Protein AF-A0A2E2KQA8-F1 (afdb_monomer)

Secondary structure (DSSP, 8-state):
----HHHHHHHHHHHHHHHHHHHHHHHHHHTGGGS---TT-SS-HHHHHHHHHHHHHHHHHHHHHHHHHHHHHHS-HHHHHHHHHHHHHHHHHHHHHHHHHHHHTT-

Foldseek 3Di:
DDDDPLLVVLVVLLVVLVVLLVVLLCCLQPPLVVFDDDVPHPDGPSVVVSVVSVVVSVVSLVVLLVSLVVCCVVNDPRSVVSSVVSNVSSVVSVVVSVVSSVVSNVD

Sequence (107 aa):
MNLTCGSKIAITLGAISLALFVFILYFRACIYADMYIAPEDPYGISDIIEFILGCLLLALFAISAAFSVFIFFKGLPQSRKTALILIVFSASLLLLYSPLHSVAARW

Nearest PDB structures (foldseek):
  6jx6-assembly1_D  TM=4.919E-01  e=3.380E+00  Homo sapiens
  7znn-assembly1_D  TM=6.355E-01  e=7.847E+00  Rattus norvegicus

pLDDT: mean 90.12, std 7.32, range [55.38, 97.94]

Structure (mmCIF, N/CA/C/O backbone):
data_AF-A0A2E2KQA8-F1
#
_entry.id   AF-A0A2E2KQA8-F1
#
loop_
_atom_site.group_PDB
_atom_site.id
_atom_site.type_symbol
_atom_site.label_atom_id
_atom_site.label_alt_id
_atom_site.label_comp_id
_atom_site.label_asym_id
_atom_site.label_entity_id
_atom_site.label_seq_id
_atom_site.pdbx_PDB_ins_code
_atom_site.Cartn_x
_atom_site.Cartn_y
_atom_site.Cartn_z
_atom_site.occupancy
_atom_site.B_iso_or_equiv
_atom_site.auth_seq_id
_atom_site.auth_comp_id
_atom_site.auth_asym_id
_atom_site.auth_atom_id
_atom_site.pdbx_PDB_model_num
ATOM 1 N N . MET A 1 1 ? -26.715 6.740 7.048 1.00 55.38 1 MET A N 1
ATOM 2 C CA . MET A 1 1 ? -25.836 6.380 8.189 1.00 55.38 1 MET A CA 1
ATOM 3 C C . MET A 1 1 ? -24.893 7.538 8.467 1.00 55.38 1 MET A C 1
ATOM 5 O O . MET A 1 1 ? -24.144 7.903 7.573 1.00 55.38 1 MET A O 1
ATOM 9 N N . ASN A 1 2 ? -24.915 8.118 9.670 1.00 78.38 2 ASN A N 1
ATOM 10 C CA . ASN A 1 2 ? -23.918 9.119 10.055 1.00 78.38 2 ASN A CA 1
ATOM 11 C C . ASN A 1 2 ? -22.615 8.403 10.442 1.00 78.38 2 ASN A C 1
ATOM 13 O O . ASN A 1 2 ? -22.587 7.612 11.382 1.00 78.38 2 ASN A O 1
ATOM 17 N N . LEU A 1 3 ? -21.550 8.622 9.668 1.00 79.31 3 LEU A N 1
ATOM 18 C CA . LEU A 1 3 ? -20.225 8.057 9.933 1.00 79.31 3 LEU A CA 1
ATOM 19 C C . LEU A 1 3 ? -19.480 8.905 10.968 1.00 79.31 3 LEU A C 1
ATOM 21 O O . LEU A 1 3 ? -19.442 10.133 10.861 1.00 79.31 3 LEU A O 1
ATOM 25 N N . THR A 1 4 ? -18.834 8.244 11.929 1.00 87.69 4 THR A N 1
ATOM 26 C CA . THR A 1 4 ? -17.939 8.904 12.889 1.00 87.69 4 THR A CA 1
ATOM 27 C C . THR A 1 4 ? -16.714 9.485 12.176 1.00 87.69 4 THR A C 1
ATOM 29 O O . THR A 1 4 ? -16.285 8.962 11.146 1.00 87.69 4 THR A O 1
ATOM 32 N N . CYS A 1 5 ? -16.105 10.533 12.742 1.00 87.00 5 CYS A N 1
ATOM 33 C CA . CYS A 1 5 ? -14.879 11.132 12.196 1.00 87.00 5 CYS A CA 1
ATOM 34 C C . CYS A 1 5 ? -13.773 10.078 11.978 1.00 87.00 5 CYS A C 1
ATOM 36 O O . CYS A 1 5 ? -13.211 9.984 10.891 1.00 87.00 5 CYS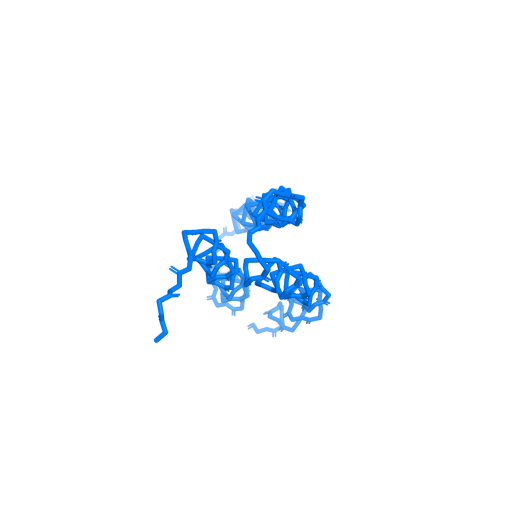 A O 1
ATOM 38 N N . GLY A 1 6 ? -13.560 9.192 12.960 1.00 85.44 6 GLY A N 1
ATOM 39 C CA . GLY A 1 6 ? -12.592 8.099 12.842 1.00 85.44 6 GLY A CA 1
ATOM 40 C C . GLY A 1 6 ? -12.897 7.116 11.705 1.00 85.44 6 GLY A C 1
ATOM 41 O O . GLY A 1 6 ? -11.979 6.685 11.014 1.00 85.44 6 GLY A O 1
ATOM 42 N N . SER A 1 7 ? -14.176 6.809 11.454 1.00 88.06 7 SER A N 1
ATOM 43 C CA . SER A 1 7 ? -14.555 5.939 10.332 1.00 88.06 7 SER A CA 1
ATOM 44 C C . SER A 1 7 ? -14.308 6.607 8.983 1.00 88.06 7 SER A C 1
ATOM 46 O O . SER A 1 7 ? -13.859 5.940 8.058 1.00 88.06 7 SER A O 1
ATOM 48 N N . LYS A 1 8 ? -14.562 7.919 8.869 1.00 90.94 8 LYS A N 1
ATOM 49 C CA . LYS A 1 8 ? -14.280 8.677 7.641 1.00 90.94 8 LYS A CA 1
ATOM 50 C C . LYS A 1 8 ? -12.790 8.642 7.31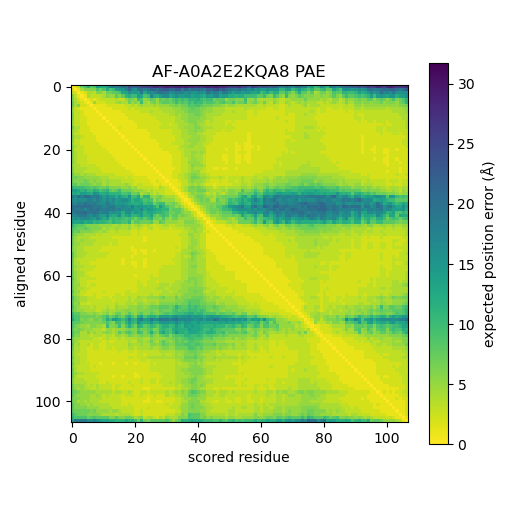0 1.00 90.94 8 LYS A C 1
ATOM 52 O O . LYS A 1 8 ? -12.441 8.295 6.192 1.00 90.94 8 LYS A O 1
ATOM 57 N N . ILE A 1 9 ? -11.929 8.915 8.293 1.00 92.12 9 ILE A N 1
ATOM 58 C CA . ILE A 1 9 ? -10.471 8.879 8.100 1.00 92.12 9 ILE A CA 1
ATOM 59 C C . ILE A 1 9 ? -10.009 7.473 7.703 1.00 92.12 9 ILE A C 1
ATOM 61 O O . ILE A 1 9 ? -9.231 7.337 6.766 1.00 92.12 9 ILE A O 1
ATOM 65 N N . ALA A 1 10 ? -10.517 6.425 8.361 1.00 92.50 10 ALA A N 1
ATOM 66 C CA . ALA A 1 10 ? -10.163 5.048 8.020 1.00 92.50 10 ALA A CA 1
ATOM 67 C C . ALA A 1 10 ? -10.565 4.678 6.579 1.00 92.50 10 ALA A C 1
ATOM 69 O O . ALA A 1 10 ? -9.782 4.056 5.865 1.00 92.50 10 ALA A O 1
ATOM 70 N N . ILE A 1 11 ? -11.752 5.102 6.133 1.00 93.25 11 ILE A N 1
ATOM 71 C CA . ILE A 1 11 ? -12.203 4.909 4.747 1.00 93.25 11 ILE A CA 1
ATOM 72 C C . ILE A 1 11 ? -11.302 5.678 3.774 1.00 93.25 11 ILE A C 1
ATOM 74 O O . ILE A 1 11 ? -10.886 5.113 2.767 1.00 93.25 11 ILE A O 1
ATOM 78 N N . THR A 1 12 ? -10.964 6.934 4.078 1.00 95.31 12 THR A N 1
ATOM 79 C CA . THR A 1 12 ? -10.071 7.744 3.239 1.00 95.31 12 THR A CA 1
ATOM 80 C C . THR A 1 12 ? -8.685 7.113 3.120 1.00 95.31 12 THR A C 1
ATOM 82 O O . THR A 1 12 ? -8.167 7.013 2.012 1.00 95.31 12 THR A O 1
ATOM 85 N N . LEU A 1 13 ? -8.104 6.638 4.226 1.00 95.06 13 LEU A N 1
ATOM 86 C CA . LEU A 1 13 ? -6.825 5.923 4.210 1.00 95.06 13 LEU A CA 1
ATOM 87 C C . LEU A 1 13 ? -6.904 4.674 3.331 1.00 95.06 13 LEU A C 1
ATOM 89 O O . LEU A 1 13 ? -6.059 4.493 2.462 1.00 95.06 13 LEU A O 1
ATOM 93 N N . GLY A 1 14 ? -7.952 3.860 3.489 1.00 95.44 14 GLY A N 1
ATOM 94 C CA . GLY A 1 14 ? -8.172 2.690 2.639 1.00 95.44 14 GLY A CA 1
ATOM 95 C C . GLY A 1 14 ? -8.296 3.046 1.153 1.00 95.44 14 GLY A C 1
ATOM 96 O O . GLY A 1 14 ? -7.681 2.392 0.313 1.00 95.44 14 GLY A O 1
ATOM 97 N N . ALA A 1 15 ? -9.034 4.107 0.821 1.00 96.69 15 ALA A N 1
ATOM 98 C CA . ALA A 1 15 ? -9.210 4.558 -0.558 1.00 96.69 15 ALA A CA 1
ATOM 99 C C . ALA A 1 15 ? -7.895 5.047 -1.186 1.00 96.69 15 ALA A C 1
ATOM 101 O O . ALA A 1 15 ? -7.597 4.684 -2.322 1.00 96.69 15 ALA A O 1
ATOM 102 N N . ILE A 1 16 ? -7.089 5.821 -0.449 1.00 97.50 16 ILE A N 1
ATOM 103 C CA . ILE A 1 16 ? -5.779 6.292 -0.925 1.00 97.50 16 ILE A CA 1
ATOM 104 C C . ILE A 1 16 ? -4.815 5.109 -1.091 1.00 97.50 16 ILE A C 1
ATOM 106 O O . ILE A 1 16 ? -4.133 5.035 -2.111 1.00 97.50 16 ILE A O 1
ATOM 110 N N . SER A 1 17 ? -4.804 4.153 -0.153 1.00 96.81 17 SER A N 1
ATOM 111 C CA . SER A 1 17 ? -4.003 2.924 -0.267 1.00 96.81 17 SER A CA 1
ATOM 112 C C . SER A 1 17 ? -4.357 2.137 -1.517 1.00 96.81 17 SER A C 1
ATOM 114 O O . SER A 1 17 ? -3.466 1.704 -2.241 1.00 96.81 17 SER A O 1
ATOM 116 N N . LEU A 1 18 ? -5.652 1.980 -1.795 1.00 97.38 18 LEU A N 1
ATOM 117 C CA . LEU A 1 18 ? -6.115 1.280 -2.986 1.00 97.38 18 LEU A CA 1
ATOM 118 C C . LEU A 1 18 ? -5.735 2.026 -4.266 1.00 97.38 18 LEU A C 1
ATOM 120 O O . LEU A 1 18 ? -5.248 1.405 -5.205 1.00 97.38 18 LEU A O 1
ATOM 124 N N . ALA A 1 19 ? -5.935 3.344 -4.303 1.00 97.94 19 ALA A N 1
ATOM 125 C CA . ALA A 1 19 ? -5.594 4.161 -5.461 1.00 97.94 19 ALA A CA 1
ATOM 126 C C . ALA A 1 19 ? -4.094 4.086 -5.776 1.00 97.94 19 ALA A C 1
ATOM 128 O O . ALA A 1 19 ? -3.724 3.852 -6.924 1.00 97.94 19 ALA A O 1
ATOM 129 N N . LEU A 1 20 ? -3.238 4.211 -4.756 1.00 97.56 20 LEU A N 1
ATOM 130 C CA . LEU A 1 20 ? -1.791 4.089 -4.917 1.00 97.56 20 LEU A CA 1
ATOM 131 C C . LEU A 1 20 ? -1.385 2.672 -5.342 1.00 97.56 20 LEU A C 1
ATOM 133 O O . LEU A 1 20 ? -0.557 2.520 -6.233 1.00 97.56 20 LEU A O 1
ATOM 137 N N . PHE A 1 21 ? -1.994 1.639 -4.757 1.00 97.25 21 PHE A N 1
ATOM 138 C CA . PHE A 1 21 ? -1.753 0.246 -5.134 1.00 97.25 21 PHE A CA 1
ATOM 139 C C . PHE A 1 21 ? -2.081 -0.017 -6.609 1.00 97.25 21 PHE A C 1
ATOM 141 O O . PHE A 1 21 ? -1.257 -0.561 -7.340 1.00 97.25 21 PHE A O 1
ATOM 148 N N . VAL A 1 22 ? -3.260 0.413 -7.069 1.00 97.62 22 VAL A N 1
ATOM 149 C CA . VAL A 1 22 ? -3.669 0.282 -8.476 1.00 97.62 22 VAL A CA 1
ATOM 150 C C . VAL A 1 22 ? -2.747 1.090 -9.386 1.00 97.62 22 VAL A C 1
ATOM 152 O O . VAL A 1 22 ? -2.358 0.598 -10.442 1.00 97.62 22 VAL A O 1
ATOM 155 N N . PHE A 1 23 ? -2.357 2.296 -8.971 1.00 97.25 23 PHE A N 1
ATOM 156 C CA . PHE A 1 23 ? -1.426 3.122 -9.732 1.00 97.25 23 PHE A CA 1
ATOM 157 C C . PHE A 1 23 ? -0.051 2.462 -9.887 1.00 97.25 23 PHE A C 1
ATOM 159 O O . PHE A 1 23 ? 0.493 2.495 -10.983 1.00 97.25 23 PHE A O 1
ATOM 166 N N . ILE A 1 24 ? 0.488 1.817 -8.846 1.00 96.38 24 ILE A N 1
ATOM 167 C CA . ILE A 1 24 ? 1.753 1.067 -8.939 1.00 96.38 24 ILE A CA 1
ATOM 168 C C . ILE A 1 24 ? 1.647 -0.052 -9.975 1.00 96.38 24 ILE A C 1
ATOM 170 O O . ILE A 1 24 ? 2.524 -0.185 -10.825 1.00 96.38 24 ILE A O 1
ATOM 174 N N . LEU A 1 25 ? 0.565 -0.833 -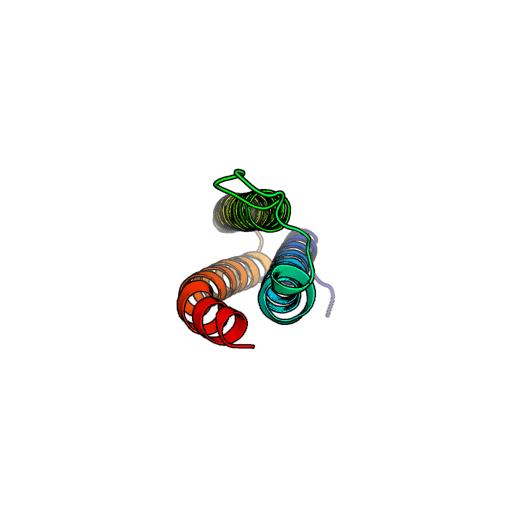9.936 1.00 96.31 25 LEU A N 1
ATOM 175 C CA . LEU A 1 25 ? 0.354 -1.916 -10.898 1.00 96.31 25 LEU A CA 1
ATOM 176 C C . LEU A 1 25 ? 0.211 -1.385 -12.328 1.00 96.31 25 LEU A C 1
ATOM 178 O O . LEU A 1 25 ? 0.794 -1.950 -13.248 1.00 96.31 25 LEU A O 1
ATOM 182 N N . TYR A 1 26 ? -0.521 -0.286 -12.508 1.00 95.75 26 TYR A N 1
ATOM 183 C CA . TYR A 1 26 ? -0.657 0.382 -13.800 1.00 95.75 26 TYR A CA 1
ATOM 184 C C . TYR A 1 26 ? 0.683 0.925 -14.308 1.00 95.75 26 TYR A C 1
ATOM 186 O O . TYR A 1 26 ? 1.040 0.705 -15.462 1.00 95.75 26 TYR A O 1
ATOM 194 N N . PHE A 1 27 ? 1.453 1.592 -13.444 1.00 94.56 27 PHE A N 1
ATOM 195 C CA . PHE A 1 27 ? 2.785 2.084 -13.778 1.00 94.56 27 PHE A CA 1
ATOM 196 C C . PHE A 1 27 ? 3.684 0.935 -14.236 1.00 94.56 27 PHE A C 1
ATOM 198 O O . PHE A 1 27 ? 4.297 1.030 -15.299 1.00 94.56 27 PHE A O 1
ATOM 205 N N . ARG A 1 28 ? 3.699 -0.173 -13.487 1.00 94.19 28 ARG A N 1
ATOM 206 C CA . ARG A 1 28 ? 4.501 -1.353 -13.818 1.00 94.19 28 ARG A CA 1
ATOM 207 C C . ARG A 1 28 ? 4.083 -2.008 -15.138 1.00 94.19 28 ARG A C 1
ATOM 209 O O . ARG A 1 28 ? 4.963 -2.406 -15.885 1.00 94.19 28 ARG A O 1
ATOM 216 N N . ALA A 1 29 ? 2.784 -2.100 -15.421 1.00 93.12 29 ALA A N 1
ATOM 217 C CA . ALA A 1 29 ? 2.263 -2.776 -16.613 1.00 93.12 29 ALA A CA 1
ATOM 218 C C . ALA A 1 29 ? 2.251 -1.918 -17.888 1.00 93.12 29 ALA A C 1
ATOM 220 O O . ALA A 1 29 ? 2.181 -2.466 -18.980 1.00 93.12 29 ALA A O 1
ATOM 221 N N . CYS A 1 30 ? 2.219 -0.585 -17.777 1.00 92.38 30 CYS A N 1
ATOM 222 C CA . CYS A 1 30 ? 1.959 0.281 -18.936 1.00 92.38 30 CYS A CA 1
ATOM 223 C C . CYS A 1 30 ? 2.972 1.407 -19.140 1.00 92.38 30 CYS A C 1
ATOM 225 O O . CYS A 1 30 ? 2.995 1.982 -20.216 1.00 92.38 30 CYS A O 1
ATOM 227 N N . ILE A 1 31 ? 3.748 1.790 -18.122 1.00 91.50 31 ILE A N 1
ATOM 228 C CA . ILE A 1 31 ? 4.670 2.937 -18.216 1.00 91.50 31 ILE A CA 1
ATOM 229 C C . ILE A 1 31 ? 6.119 2.480 -18.073 1.00 91.50 31 ILE A C 1
ATOM 231 O O . ILE A 1 31 ? 7.001 3.008 -18.741 1.00 91.50 31 ILE A O 1
ATOM 235 N N . TYR A 1 32 ? 6.371 1.497 -17.209 1.00 89.75 32 TYR A N 1
ATOM 236 C CA . TYR A 1 32 ? 7.716 1.083 -16.823 1.00 89.75 32 TYR A CA 1
ATOM 237 C C . TYR A 1 32 ? 8.597 0.699 -18.025 1.00 89.75 32 TYR A C 1
ATOM 239 O O . TYR A 1 32 ? 9.745 1.134 -18.080 1.00 89.75 32 TYR A O 1
ATOM 247 N N . ALA A 1 33 ? 8.064 -0.071 -18.983 1.00 84.62 33 ALA A N 1
ATOM 248 C CA . ALA A 1 33 ? 8.804 -0.542 -20.159 1.00 84.62 33 ALA A CA 1
ATOM 249 C C . ALA A 1 33 ? 9.055 0.553 -21.213 1.00 84.62 33 ALA A C 1
ATOM 251 O O . ALA A 1 33 ? 10.044 0.488 -21.939 1.00 84.62 33 ALA A O 1
ATOM 252 N N . ASP A 1 34 ? 8.190 1.567 -21.272 1.00 84.81 34 ASP A N 1
ATOM 253 C CA . ASP A 1 34 ? 8.301 2.675 -22.227 1.00 84.81 34 ASP A CA 1
ATOM 254 C C . ASP A 1 34 ? 9.273 3.768 -21.748 1.00 84.81 34 ASP A C 1
ATOM 256 O O . ASP A 1 34 ? 9.643 4.667 -22.510 1.00 84.81 34 ASP A O 1
ATOM 260 N N . MET A 1 35 ? 9.699 3.722 -20.480 1.00 84.25 35 MET A N 1
ATOM 261 C CA . MET A 1 35 ? 10.668 4.674 -19.949 1.00 84.25 35 MET A CA 1
ATOM 262 C C . MET A 1 35 ? 12.089 4.325 -20.390 1.00 84.25 35 MET A C 1
ATOM 264 O O . MET A 1 35 ? 12.580 3.215 -20.208 1.00 84.25 35 MET A O 1
ATOM 268 N N . TYR A 1 36 ? 12.768 5.332 -20.932 1.00 75.38 36 TYR A N 1
ATOM 269 C CA . TYR A 1 36 ? 14.139 5.227 -21.409 1.00 75.38 36 TYR A CA 1
ATOM 270 C C . TYR A 1 36 ? 15.120 4.816 -20.300 1.00 75.38 36 TYR A C 1
ATOM 272 O O . TYR A 1 36 ? 15.134 5.399 -19.212 1.00 75.38 36 TYR A O 1
ATOM 280 N N . ILE A 1 37 ? 15.989 3.863 -20.632 1.00 75.38 37 ILE A N 1
ATOM 281 C CA . ILE A 1 37 ? 17.168 3.478 -19.854 1.00 75.38 37 ILE A CA 1
ATOM 282 C C . ILE A 1 37 ? 18.381 3.960 -20.649 1.00 75.38 37 ILE A C 1
ATOM 284 O O . ILE A 1 37 ? 18.517 3.630 -21.830 1.00 75.38 37 ILE A O 1
ATOM 288 N N . ALA A 1 38 ? 19.238 4.777 -20.035 1.00 75.75 38 ALA A N 1
ATOM 289 C CA . ALA A 1 38 ? 20.440 5.249 -20.708 1.00 75.75 38 ALA A CA 1
ATOM 290 C C . ALA A 1 38 ? 21.419 4.085 -20.950 1.00 75.75 38 ALA A 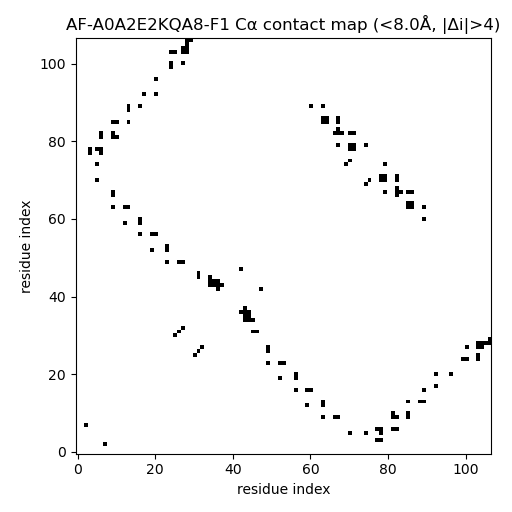C 1
ATOM 292 O O . ALA A 1 38 ? 21.519 3.190 -20.108 1.00 75.75 38 ALA A O 1
ATOM 293 N N . PRO A 1 39 ? 22.158 4.081 -22.077 1.00 69.62 39 PRO A N 1
ATOM 294 C CA . PRO A 1 39 ? 23.249 3.138 -22.267 1.00 69.62 39 PRO A CA 1
ATOM 295 C C . PRO A 1 39 ? 24.225 3.267 -21.094 1.00 69.62 39 PRO A C 1
ATOM 297 O O . PRO A 1 39 ? 24.595 4.383 -20.738 1.00 69.62 39 PRO A O 1
ATOM 300 N N . GLU A 1 40 ? 24.639 2.131 -20.531 1.00 76.25 40 GLU A N 1
ATOM 301 C CA . GLU A 1 40 ? 25.537 2.000 -19.368 1.00 76.25 40 GLU A CA 1
ATOM 302 C C . GLU A 1 40 ? 24.921 2.248 -17.974 1.00 76.25 40 GLU A C 1
ATOM 304 O O . GLU A 1 40 ? 25.601 1.991 -16.977 1.00 76.25 40 GLU A O 1
ATOM 309 N N . ASP A 1 41 ? 23.652 2.665 -17.859 1.00 75.38 41 ASP A N 1
ATOM 310 C CA . ASP A 1 41 ? 23.011 2.811 -16.544 1.00 75.38 41 ASP A CA 1
ATOM 311 C C . ASP A 1 41 ? 22.450 1.467 -16.032 1.00 75.38 41 ASP A C 1
ATOM 313 O O . ASP A 1 41 ? 21.650 0.824 -16.716 1.00 75.38 41 ASP A O 1
ATOM 317 N N . PRO A 1 42 ? 22.813 1.029 -14.807 1.00 74.06 42 PRO A N 1
ATOM 3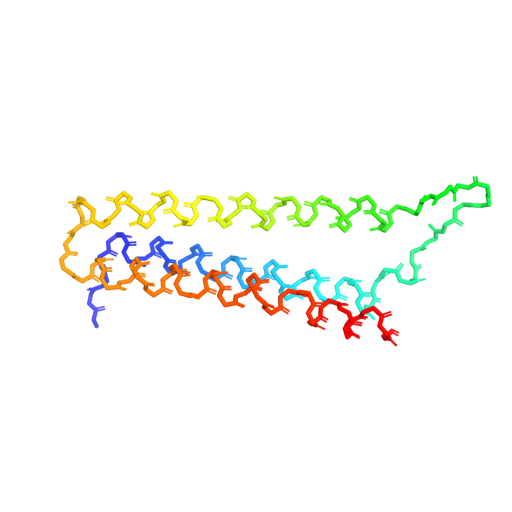18 C CA . PRO A 1 42 ? 22.336 -0.236 -14.244 1.00 74.06 42 PRO A CA 1
ATOM 319 C C . PRO A 1 42 ? 20.859 -0.204 -13.824 1.00 74.06 42 PRO A C 1
ATOM 321 O O . PRO A 1 42 ? 20.276 -1.263 -13.604 1.00 74.06 42 PRO A O 1
ATOM 324 N N . TYR A 1 43 ? 20.267 0.988 -13.697 1.00 75.62 43 TYR A N 1
ATOM 325 C CA . TYR A 1 43 ? 18.870 1.196 -13.315 1.00 75.62 43 TYR A CA 1
ATOM 326 C C . TYR A 1 43 ? 18.251 2.311 -14.153 1.00 75.62 43 TYR A C 1
ATOM 328 O O . TYR A 1 43 ? 18.867 3.357 -14.362 1.00 75.62 43 TYR A O 1
ATOM 336 N N . GLY A 1 44 ? 17.012 2.105 -14.587 1.00 83.56 44 GLY A N 1
ATOM 337 C CA . GLY A 1 44 ? 16.220 3.126 -15.254 1.00 83.56 44 GLY A CA 1
ATOM 338 C C . GLY A 1 44 ? 15.608 4.119 -14.269 1.00 83.56 44 GLY A C 1
ATOM 339 O O . GLY A 1 44 ? 15.44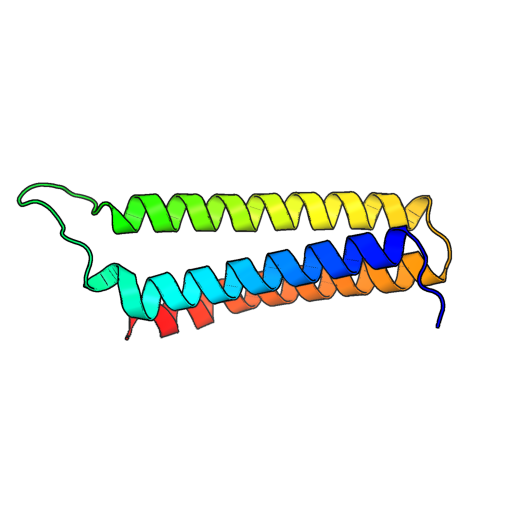5 3.854 -13.077 1.00 83.56 44 GLY A O 1
ATOM 340 N N . ILE A 1 45 ? 15.163 5.267 -14.783 1.00 87.12 45 ILE A N 1
ATOM 341 C CA . ILE A 1 45 ? 14.346 6.214 -14.003 1.00 87.12 45 ILE A CA 1
ATOM 342 C C . ILE A 1 45 ? 13.066 5.525 -13.492 1.00 87.12 45 ILE A C 1
ATOM 344 O O . ILE A 1 45 ? 12.587 5.828 -12.397 1.00 87.12 45 ILE A O 1
ATOM 348 N N . SER A 1 46 ? 12.536 4.567 -14.256 1.00 89.12 46 SER A N 1
ATOM 349 C CA . SER A 1 46 ? 11.376 3.759 -13.885 1.00 89.12 46 SER A CA 1
ATOM 350 C C . SER A 1 46 ? 11.593 2.939 -12.610 1.00 89.12 46 SER A C 1
ATOM 352 O O . SER A 1 46 ? 10.676 2.880 -11.790 1.00 89.12 46 SER A O 1
ATOM 354 N N . ASP A 1 47 ? 12.795 2.401 -12.376 1.00 89.56 47 ASP A N 1
ATOM 355 C CA . ASP A 1 47 ? 13.142 1.681 -11.140 1.00 89.56 47 ASP A CA 1
ATOM 356 C C . ASP A 1 47 ? 13.081 2.592 -9.913 1.00 89.56 47 ASP A C 1
ATOM 358 O O . ASP A 1 47 ? 12.542 2.224 -8.867 1.00 89.56 47 ASP A O 1
ATOM 362 N N . ILE A 1 48 ? 13.605 3.813 -10.045 1.00 91.50 48 ILE A N 1
ATOM 363 C CA . ILE A 1 48 ? 13.614 4.802 -8.962 1.00 91.50 48 ILE A CA 1
ATOM 364 C C . ILE A 1 48 ? 12.180 5.213 -8.621 1.00 91.50 48 ILE A C 1
ATOM 366 O O . ILE A 1 48 ? 11.810 5.270 -7.446 1.00 91.50 48 ILE A O 1
ATOM 370 N N . ILE A 1 49 ? 11.361 5.481 -9.641 1.00 93.06 49 ILE A N 1
ATOM 371 C CA . ILE A 1 49 ? 9.951 5.839 -9.455 1.00 93.06 49 ILE A CA 1
ATOM 372 C C . ILE A 1 49 ? 9.206 4.693 -8.771 1.00 93.06 49 ILE A C 1
ATOM 374 O O . ILE A 1 49 ? 8.510 4.921 -7.782 1.00 93.06 49 ILE A O 1
ATOM 378 N N . GLU A 1 50 ? 9.374 3.466 -9.254 1.00 93.19 50 GLU A N 1
ATOM 379 C CA . GLU A 1 50 ? 8.728 2.292 -8.678 1.00 93.19 50 GLU A CA 1
ATOM 380 C C . GLU A 1 50 ? 9.126 2.071 -7.215 1.00 93.19 50 GLU A C 1
ATOM 382 O O . GLU A 1 50 ? 8.260 1.834 -6.366 1.00 93.19 50 GLU A O 1
ATOM 387 N N . PHE A 1 51 ? 10.410 2.228 -6.894 1.00 93.75 51 PHE A N 1
ATOM 388 C CA . PHE A 1 51 ? 10.898 2.150 -5.522 1.00 93.75 51 PHE A CA 1
ATOM 389 C C . PHE A 1 51 ? 10.248 3.212 -4.623 1.00 93.75 51 PHE A C 1
ATOM 391 O O . PHE A 1 51 ? 9.741 2.886 -3.546 1.00 93.75 51 PHE A O 1
ATOM 398 N N . ILE A 1 52 ? 10.186 4.470 -5.078 1.00 96.38 52 ILE A N 1
ATOM 399 C CA . ILE A 1 52 ? 9.541 5.564 -4.335 1.00 96.38 52 ILE A CA 1
ATOM 400 C C . ILE A 1 52 ? 8.055 5.267 -4.110 1.00 96.38 52 ILE A C 1
ATOM 402 O O . ILE A 1 52 ? 7.556 5.448 -2.995 1.00 96.38 52 ILE A O 1
ATOM 406 N N . LEU A 1 53 ? 7.341 4.784 -5.129 1.00 95.88 53 LEU A N 1
ATOM 407 C CA . LEU A 1 53 ? 5.929 4.427 -4.996 1.00 95.88 53 LEU A CA 1
ATOM 408 C C . LEU A 1 53 ? 5.725 3.275 -3.999 1.00 95.88 53 LEU A C 1
ATOM 410 O O . LEU A 1 53 ? 4.818 3.342 -3.165 1.00 95.88 53 LEU A O 1
ATOM 414 N N . GLY A 1 54 ? 6.592 2.260 -4.027 1.00 95.06 54 GLY A N 1
ATOM 415 C CA . GLY A 1 54 ? 6.594 1.171 -3.049 1.00 95.06 54 GLY A CA 1
ATOM 416 C C . GLY A 1 54 ? 6.829 1.666 -1.617 1.00 95.06 54 GLY A C 1
ATOM 417 O O . GLY A 1 54 ? 6.089 1.297 -0.700 1.00 95.06 54 GLY A O 1
ATOM 418 N N . CYS A 1 55 ? 7.797 2.566 -1.419 1.00 96.44 55 CYS A N 1
ATOM 419 C CA . CYS A 1 55 ? 8.043 3.223 -0.132 1.00 96.44 55 CYS A CA 1
ATOM 420 C C . CYS A 1 55 ? 6.824 4.016 0.360 1.00 96.44 55 CYS A C 1
ATOM 422 O O . CYS A 1 55 ? 6.469 3.924 1.538 1.00 96.44 55 CYS A O 1
ATOM 424 N N . LEU A 1 56 ? 6.160 4.765 -0.526 1.00 96.69 56 LEU A N 1
ATOM 425 C CA . LEU A 1 56 ? 4.943 5.507 -0.190 1.00 96.69 56 LEU A CA 1
ATOM 426 C C . LEU A 1 56 ? 3.814 4.569 0.245 1.00 96.69 56 LEU A C 1
ATOM 428 O O . LEU A 1 56 ? 3.155 4.837 1.250 1.00 96.69 56 LEU A O 1
ATOM 432 N N . LEU A 1 57 ? 3.619 3.454 -0.462 1.00 95.00 57 LEU A N 1
ATOM 433 C CA . LEU A 1 57 ? 2.599 2.467 -0.114 1.00 95.00 57 LEU A CA 1
ATOM 434 C C . LEU A 1 57 ? 2.878 1.832 1.258 1.00 95.00 57 LEU A C 1
ATOM 436 O O . LEU A 1 57 ? 1.972 1.735 2.088 1.00 95.00 57 LEU A O 1
ATOM 440 N N . LEU A 1 58 ? 4.134 1.468 1.535 1.00 94.75 58 LEU A N 1
ATOM 441 C CA . LEU A 1 58 ? 4.548 0.947 2.843 1.00 94.75 58 LEU A CA 1
ATOM 442 C C . LEU A 1 58 ? 4.327 1.962 3.970 1.00 94.75 58 LEU A C 1
ATOM 444 O O . LEU A 1 58 ? 3.791 1.603 5.022 1.00 94.75 58 LEU A O 1
ATOM 448 N N . ALA A 1 59 ? 4.689 3.229 3.754 1.00 95.94 59 ALA A N 1
ATOM 449 C CA . ALA A 1 59 ? 4.439 4.295 4.721 1.00 95.94 59 ALA A CA 1
ATOM 450 C C . ALA A 1 59 ? 2.936 4.441 5.008 1.00 95.94 59 ALA A C 1
ATOM 452 O O . ALA A 1 59 ? 2.525 4.570 6.163 1.00 95.94 59 ALA A O 1
ATOM 453 N N . LEU A 1 60 ? 2.101 4.341 3.973 1.00 94.56 60 LEU A N 1
ATOM 454 C CA . LEU A 1 60 ? 0.651 4.415 4.105 1.00 94.56 60 LEU A CA 1
ATOM 455 C C . LEU A 1 60 ? 0.074 3.235 4.904 1.00 94.56 60 LEU A C 1
ATOM 457 O O . LEU A 1 60 ? -0.826 3.430 5.728 1.00 94.56 60 LEU A O 1
ATOM 461 N N . PHE A 1 61 ? 0.611 2.024 4.728 1.00 93.81 61 PHE A N 1
ATOM 462 C CA . PHE A 1 61 ? 0.240 0.869 5.549 1.00 93.81 61 PHE A CA 1
ATOM 463 C C . PHE A 1 61 ? 0.676 1.026 7.004 1.00 93.81 61 PHE A C 1
ATOM 465 O O . PHE A 1 61 ? -0.114 0.725 7.901 1.00 93.81 61 PHE A O 1
ATOM 472 N N . ALA A 1 62 ? 1.871 1.561 7.260 1.00 94.69 62 ALA A N 1
ATOM 473 C CA . ALA A 1 62 ? 2.326 1.852 8.617 1.00 94.69 62 ALA A CA 1
ATOM 474 C C . ALA A 1 62 ? 1.415 2.882 9.311 1.00 94.69 62 ALA A C 1
ATOM 476 O O . ALA A 1 62 ? 0.986 2.666 10.447 1.00 94.69 62 ALA A O 1
ATOM 477 N N . ILE A 1 63 ? 1.042 3.958 8.607 1.00 94.88 63 ILE A N 1
ATOM 478 C CA . ILE A 1 63 ? 0.090 4.965 9.101 1.00 94.88 63 ILE A CA 1
ATOM 479 C C . ILE A 1 63 ? -1.282 4.330 9.356 1.00 94.88 63 ILE A C 1
ATOM 481 O O . ILE A 1 63 ? -1.878 4.554 10.409 1.00 94.88 63 ILE A O 1
ATOM 485 N N . SER A 1 64 ? -1.774 3.503 8.431 1.00 93.31 64 SER A N 1
ATOM 486 C CA . SER A 1 64 ? -3.068 2.819 8.560 1.00 93.31 64 SER A CA 1
ATOM 487 C C . SER A 1 64 ? -3.096 1.859 9.750 1.00 93.31 64 SER A C 1
ATOM 489 O O . SER A 1 64 ? -4.088 1.813 10.484 1.00 93.31 64 SER A O 1
ATOM 491 N N . ALA A 1 65 ? -2.001 1.135 9.992 1.00 92.75 65 ALA A N 1
ATOM 492 C CA . ALA A 1 65 ? -1.842 0.266 11.151 1.00 92.75 65 ALA A CA 1
ATOM 493 C C . ALA A 1 65 ? -1.813 1.075 12.456 1.00 92.75 65 ALA A C 1
ATOM 495 O O . ALA A 1 65 ? -2.608 0.804 13.358 1.00 92.75 65 ALA A O 1
ATOM 496 N N . ALA A 1 66 ? -0.977 2.116 12.539 1.00 94.12 66 ALA A N 1
ATOM 497 C CA . ALA A 1 66 ? -0.893 2.986 13.714 1.00 94.12 66 ALA A CA 1
ATOM 498 C C . ALA A 1 66 ? -2.243 3.652 14.034 1.00 94.12 66 ALA A C 1
ATOM 500 O O . ALA A 1 66 ? -2.689 3.666 15.185 1.00 94.12 66 ALA A O 1
ATOM 501 N N . PHE A 1 67 ? -2.940 4.143 13.006 1.00 92.62 67 PHE A N 1
ATOM 502 C CA . PHE A 1 67 ? -4.262 4.743 13.145 1.00 92.62 67 PHE A CA 1
ATOM 503 C C . PHE A 1 67 ? -5.314 3.730 13.610 1.00 92.62 67 PHE A C 1
ATOM 505 O O . PHE A 1 67 ? -6.137 4.036 14.478 1.00 92.62 67 PHE A O 1
ATOM 512 N N . SER A 1 68 ? -5.266 2.505 13.084 1.00 89.06 68 SER A N 1
ATOM 513 C CA . SER A 1 68 ? -6.177 1.435 13.495 1.00 89.06 68 SER A CA 1
ATOM 514 C C . SER A 1 68 ? -5.971 1.049 14.957 1.00 89.06 68 SER A C 1
ATOM 516 O O . SER A 1 68 ? -6.951 0.930 15.692 1.00 89.06 68 SER A O 1
ATOM 518 N N . VAL A 1 69 ? -4.717 0.942 15.411 1.00 90.56 69 VAL A N 1
ATOM 519 C CA . VAL A 1 69 ? -4.379 0.711 16.826 1.00 90.56 69 VAL A CA 1
ATOM 520 C C . VAL A 1 69 ? -4.911 1.852 17.697 1.00 90.56 69 VAL A C 1
ATOM 522 O O . VAL A 1 69 ? -5.587 1.608 18.698 1.00 90.56 69 VAL A O 1
ATOM 525 N N . PHE A 1 70 ? -4.691 3.105 17.293 1.00 90.25 70 PHE A N 1
ATOM 526 C CA . PHE A 1 70 ? -5.176 4.276 18.025 1.00 90.25 70 PHE A CA 1
ATOM 527 C C . PHE A 1 70 ? -6.707 4.284 18.185 1.00 90.25 70 PHE A C 1
ATOM 529 O O . PHE A 1 70 ? -7.225 4.470 19.293 1.00 90.25 70 PHE A O 1
ATOM 536 N N . ILE A 1 71 ? -7.447 4.041 17.097 1.00 89.31 71 ILE A N 1
ATOM 537 C CA . ILE A 1 71 ? -8.914 3.973 17.127 1.00 89.31 71 ILE A CA 1
ATOM 538 C C . ILE A 1 71 ? -9.411 2.756 17.903 1.00 89.31 71 ILE A C 1
ATOM 540 O O . ILE A 1 71 ? -10.466 2.838 18.534 1.00 89.31 71 ILE A O 1
ATOM 544 N N . PHE A 1 72 ? -8.691 1.639 17.892 1.00 84.19 72 PHE A N 1
ATOM 545 C CA . PHE A 1 72 ? -9.108 0.458 18.638 1.00 84.19 72 PHE A CA 1
ATOM 546 C C . PHE A 1 72 ? -9.213 0.751 20.144 1.00 84.19 72 PHE A C 1
ATOM 548 O O . PHE A 1 72 ? -10.220 0.406 20.768 1.00 84.19 72 PHE A O 1
ATOM 555 N N . PHE A 1 73 ? -8.242 1.483 20.703 1.00 86.50 73 PHE A N 1
ATOM 556 C CA . PHE A 1 73 ? -8.247 1.868 22.118 1.00 86.50 73 PHE A CA 1
ATOM 557 C C . PHE A 1 73 ? -9.183 3.043 22.433 1.00 86.50 73 PHE A C 1
ATOM 559 O O . PHE A 1 73 ? -9.944 2.978 23.399 1.00 86.50 73 PHE A O 1
ATOM 566 N N . LYS A 1 74 ? -9.160 4.118 21.631 1.00 84.12 74 LYS A N 1
ATOM 567 C CA . LYS A 1 74 ? -9.881 5.372 21.943 1.00 84.12 74 LYS A CA 1
ATOM 568 C C . LYS A 1 74 ? -11.218 5.556 21.218 1.00 84.12 74 LYS A C 1
ATOM 570 O O . LYS A 1 74 ? -11.947 6.504 21.499 1.00 84.12 74 LYS A O 1
ATOM 575 N N . GLY A 1 75 ? -11.540 4.697 20.259 1.00 77.31 75 GLY A N 1
ATOM 576 C CA . GLY A 1 75 ? -12.683 4.868 19.369 1.00 77.31 75 GLY A CA 1
ATOM 577 C C . GLY A 1 75 ? -13.992 4.287 19.897 1.00 77.31 75 GLY A C 1
ATOM 578 O O . GLY A 1 75 ? -14.021 3.306 20.641 1.00 77.31 75 GLY A O 1
ATOM 579 N N . LEU A 1 76 ? -15.092 4.874 19.419 1.00 84.19 76 LEU A N 1
ATOM 580 C CA . LEU A 1 76 ? -16.453 4.345 19.543 1.00 84.19 76 LEU A CA 1
ATOM 581 C C . LEU A 1 76 ? -16.569 2.939 18.913 1.00 84.19 76 LEU A C 1
ATOM 583 O O . LEU A 1 76 ? -15.827 2.636 17.973 1.00 84.19 76 LEU A O 1
ATOM 587 N N . PRO A 1 77 ? -17.544 2.107 19.331 1.00 83.12 77 PRO A N 1
ATOM 588 C CA . PRO A 1 77 ? -17.707 0.736 18.830 1.00 83.12 77 PRO A CA 1
ATOM 589 C C . PRO A 1 77 ? -17.792 0.637 17.300 1.00 83.12 77 PRO A C 1
ATOM 591 O O . PRO A 1 77 ? -17.226 -0.275 16.702 1.00 83.12 77 PRO A O 1
ATOM 594 N N . GLN A 1 78 ? -18.450 1.605 16.651 1.00 84.12 78 GLN A N 1
ATOM 595 C CA . GLN A 1 78 ? -18.518 1.694 15.190 1.00 84.12 78 GLN A CA 1
ATOM 596 C C . GLN A 1 78 ? -17.132 1.901 14.562 1.00 84.12 78 GLN A C 1
ATOM 598 O O . GLN A 1 78 ? -16.773 1.192 13.629 1.00 84.12 78 GLN A O 1
ATOM 603 N N . SER A 1 79 ? -16.330 2.823 15.102 1.00 83.56 79 SER A N 1
ATOM 604 C CA . SER A 1 79 ? -14.980 3.100 14.603 1.00 83.56 79 SER A CA 1
ATOM 605 C C . SER A 1 79 ? -14.036 1.908 14.793 1.00 83.56 79 SER A C 1
ATOM 607 O O . SER A 1 79 ? -13.172 1.687 13.952 1.00 83.56 79 SER A O 1
ATOM 609 N N . ARG A 1 80 ? -14.218 1.110 15.858 1.00 86.56 80 ARG A N 1
ATOM 610 C CA . ARG A 1 80 ? -13.425 -0.112 16.095 1.00 86.56 80 ARG A CA 1
ATOM 611 C C . ARG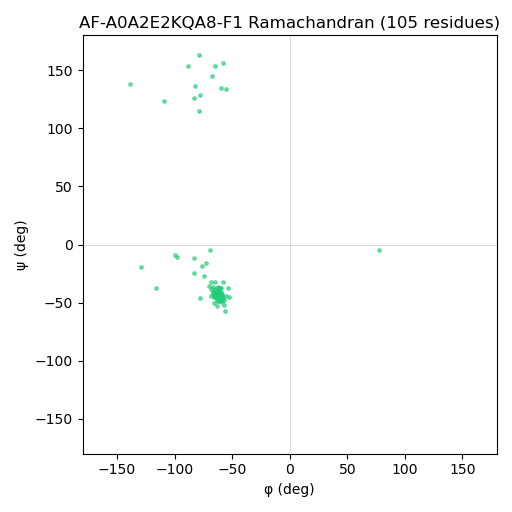 A 1 80 ? -13.644 -1.160 15.003 1.00 86.56 80 ARG A C 1
ATOM 613 O O . ARG A 1 80 ? -12.681 -1.767 14.548 1.00 86.56 80 ARG A O 1
ATOM 620 N N . LYS A 1 81 ? -14.890 -1.334 14.541 1.00 88.88 81 LYS A N 1
ATOM 621 C CA . LYS A 1 81 ? -15.195 -2.216 13.400 1.00 88.88 81 LYS A CA 1
ATOM 622 C C . LYS A 1 81 ? -14.494 -1.730 12.132 1.00 88.88 81 LYS A C 1
ATOM 624 O O . LYS A 1 81 ? -13.853 -2.524 11.454 1.00 88.88 81 LYS A O 1
ATOM 629 N N . THR A 1 82 ? -14.555 -0.428 11.850 1.00 88.88 82 THR A N 1
ATOM 630 C CA . THR A 1 82 ? -13.879 0.164 10.686 1.00 88.88 82 THR A CA 1
ATOM 631 C C . THR A 1 82 ? -12.355 0.014 10.763 1.00 88.88 82 THR A C 1
ATOM 633 O O . THR A 1 82 ? -11.726 -0.262 9.750 1.00 88.88 82 THR A O 1
ATOM 636 N N . ALA A 1 83 ? -11.759 0.131 11.954 1.00 89.62 83 ALA A N 1
ATOM 637 C CA . ALA A 1 83 ? -10.326 -0.090 12.159 1.00 89.62 83 ALA A CA 1
ATOM 638 C C . ALA A 1 83 ? -9.909 -1.541 11.861 1.00 89.62 83 ALA A C 1
ATOM 640 O O . ALA A 1 83 ? -8.914 -1.765 11.178 1.00 89.62 83 ALA A O 1
ATOM 641 N N . LEU A 1 84 ? -10.695 -2.531 12.302 1.00 91.62 84 LEU A N 1
ATOM 642 C CA . LEU A 1 84 ? -10.444 -3.938 11.960 1.00 91.62 84 LEU A CA 1
ATOM 643 C C . LEU A 1 84 ? -10.532 -4.176 10.448 1.00 91.62 84 LEU A C 1
ATOM 645 O O . LEU A 1 84 ? -9.666 -4.838 9.882 1.00 91.62 84 LEU A O 1
ATOM 649 N N . ILE A 1 85 ? -11.539 -3.593 9.791 1.00 93.25 85 ILE A N 1
ATOM 650 C CA . ILE A 1 85 ? -11.686 -3.671 8.332 1.00 93.25 85 ILE A CA 1
ATOM 651 C C . ILE A 1 85 ? -10.465 -3.059 7.636 1.00 93.25 85 ILE A C 1
ATOM 653 O O . ILE A 1 85 ? -9.936 -3.670 6.713 1.00 93.25 85 ILE A O 1
ATOM 657 N N . LEU A 1 86 ? -9.978 -1.899 8.092 1.00 93.75 86 LEU A N 1
ATOM 658 C CA . LEU A 1 86 ? -8.803 -1.243 7.512 1.00 93.75 86 LEU A CA 1
ATOM 659 C C . LEU A 1 86 ? -7.534 -2.101 7.640 1.00 93.75 86 LEU A C 1
ATOM 661 O O . LEU A 1 86 ? -6.759 -2.175 6.686 1.00 93.75 86 LEU A O 1
ATOM 665 N N . ILE A 1 87 ? -7.336 -2.778 8.777 1.00 94.12 87 ILE A N 1
ATOM 666 C CA . ILE A 1 87 ? -6.208 -3.705 8.975 1.00 94.12 87 ILE A CA 1
ATOM 667 C C . ILE A 1 87 ? -6.302 -4.878 8.001 1.00 94.12 87 ILE A C 1
ATOM 669 O O . ILE A 1 87 ? -5.346 -5.144 7.275 1.00 94.12 87 ILE A O 1
ATOM 673 N N . VAL A 1 88 ? -7.450 -5.562 7.962 1.00 95.69 88 VAL A N 1
ATOM 674 C CA . VAL A 1 88 ? -7.654 -6.723 7.080 1.00 95.69 88 VAL A CA 1
ATOM 675 C C . VAL A 1 88 ? -7.479 -6.321 5.617 1.00 95.69 88 VAL A C 1
ATOM 677 O O . VAL A 1 88 ? -6.824 -7.028 4.853 1.00 95.69 88 VAL A O 1
ATOM 680 N N . PHE A 1 89 ? -8.007 -5.160 5.233 1.00 95.44 89 PHE A N 1
ATOM 681 C CA . PHE A 1 89 ? -7.870 -4.617 3.889 1.00 95.44 89 PHE A CA 1
ATOM 682 C C . PHE A 1 89 ? -6.407 -4.322 3.531 1.00 95.44 89 PHE A C 1
ATOM 684 O O . PHE A 1 89 ? -5.927 -4.778 2.497 1.00 95.44 89 PHE A O 1
ATOM 691 N N . SER A 1 90 ? -5.672 -3.638 4.412 1.00 94.44 90 SER A N 1
ATOM 692 C CA . SER A 1 90 ? -4.251 -3.321 4.200 1.00 94.44 90 SER A CA 1
ATOM 693 C C . SER A 1 90 ? -3.391 -4.587 4.113 1.00 94.44 90 SER A C 1
ATOM 695 O O . SER A 1 90 ? -2.539 -4.698 3.235 1.00 94.44 90 SER A O 1
ATOM 697 N N . ALA A 1 91 ? -3.650 -5.577 4.974 1.00 95.00 91 ALA A N 1
ATOM 698 C CA . ALA A 1 91 ? -2.978 -6.874 4.926 1.00 95.00 91 ALA A CA 1
ATOM 699 C C . ALA A 1 91 ? -3.285 -7.630 3.624 1.00 95.00 91 ALA A C 1
ATOM 701 O O . ALA A 1 91 ? -2.388 -8.210 3.021 1.00 95.00 91 ALA A O 1
ATOM 702 N N . SER A 1 92 ? -4.535 -7.582 3.158 1.00 96.19 92 SER A N 1
ATOM 703 C CA . SER A 1 92 ? -4.931 -8.201 1.889 1.00 96.19 92 SER A CA 1
ATOM 704 C C . SER A 1 92 ? -4.195 -7.563 0.709 1.00 96.19 92 SER A C 1
ATOM 706 O O . SER A 1 92 ? -3.671 -8.284 -0.133 1.00 96.19 92 SER A O 1
ATOM 708 N N . LEU A 1 93 ? -4.086 -6.230 0.672 1.00 95.00 93 LEU A N 1
ATOM 709 C CA . LEU A 1 93 ? -3.310 -5.532 -0.358 1.00 95.00 93 LEU A CA 1
ATOM 710 C C . LEU A 1 93 ? -1.822 -5.910 -0.317 1.00 95.00 93 LEU A C 1
ATOM 712 O O . LEU A 1 93 ? -1.236 -6.152 -1.367 1.00 95.00 93 LEU A O 1
ATOM 716 N N . LEU A 1 94 ? -1.220 -6.024 0.872 1.00 93.69 94 LEU A N 1
ATOM 717 C CA . LEU A 1 94 ? 0.169 -6.479 1.022 1.00 93.69 94 LEU A CA 1
ATOM 718 C C . LEU A 1 94 ? 0.385 -7.893 0.474 1.00 93.69 94 LEU A C 1
ATOM 720 O O . LEU A 1 94 ? 1.345 -8.129 -0.256 1.00 93.69 94 LEU A O 1
ATOM 724 N N . LEU A 1 95 ? -0.511 -8.827 0.798 1.00 95.50 95 LEU A N 1
ATOM 725 C CA . LEU A 1 95 ? -0.425 -10.208 0.314 1.00 95.50 95 LEU A CA 1
ATOM 726 C C . LEU A 1 95 ? -0.637 -10.299 -1.200 1.00 95.50 95 LEU A C 1
ATOM 728 O O . LEU A 1 95 ? 0.019 -11.096 -1.868 1.00 95.50 95 LEU A O 1
ATOM 732 N N . LEU A 1 96 ? -1.532 -9.472 -1.744 1.00 96.06 96 LEU A N 1
ATOM 733 C CA . LEU A 1 96 ? -1.802 -9.402 -3.178 1.00 96.06 96 LEU A CA 1
ATOM 734 C C . LEU A 1 96 ? -0.723 -8.649 -3.959 1.00 96.06 96 LEU A C 1
ATOM 736 O O . LEU A 1 96 ? -0.639 -8.834 -5.171 1.00 96.06 96 LEU A O 1
ATOM 740 N N . TYR A 1 97 ? 0.107 -7.837 -3.298 1.00 94.12 97 TYR A N 1
ATOM 741 C CA . TYR A 1 97 ? 1.138 -7.042 -3.959 1.00 94.12 97 TYR A CA 1
ATOM 742 C C . TYR A 1 97 ? 2.072 -7.917 -4.791 1.00 94.12 97 TYR A C 1
ATOM 744 O O . TYR A 1 97 ? 2.154 -7.732 -5.996 1.00 94.12 97 TYR A O 1
ATOM 752 N N . SER A 1 98 ? 2.720 -8.912 -4.182 1.00 92.50 98 SER A N 1
ATOM 753 C CA . SER A 1 98 ? 3.690 -9.764 -4.882 1.00 92.50 98 SER A CA 1
ATOM 754 C C . SER A 1 98 ? 3.114 -10.488 -6.114 1.00 92.50 98 SER A C 1
ATOM 756 O O . SER A 1 98 ? 3.698 -10.348 -7.193 1.00 92.50 98 SER A O 1
ATOM 758 N N . PRO A 1 99 ? 1.980 -11.217 -6.032 1.00 96.00 99 PRO A N 1
ATOM 759 C CA . PRO A 1 99 ? 1.434 -11.897 -7.203 1.00 96.00 99 PRO A CA 1
ATOM 760 C C . PRO A 1 99 ? 0.941 -10.918 -8.274 1.00 96.00 99 PRO A C 1
ATOM 762 O O . PRO A 1 99 ? 1.220 -11.135 -9.451 1.00 96.00 99 PRO A O 1
ATOM 765 N N . LEU A 1 100 ? 0.248 -9.835 -7.903 1.00 94.44 100 LEU A N 1
ATOM 766 C CA . LEU A 1 100 ? -0.269 -8.876 -8.887 1.00 94.44 100 LEU A CA 1
ATOM 767 C C . LEU A 1 100 ? 0.845 -8.062 -9.541 1.00 94.44 100 LEU A C 1
ATOM 769 O O . LEU A 1 100 ? 0.779 -7.799 -10.736 1.00 94.44 100 LEU A O 1
ATOM 773 N N . HIS A 1 101 ? 1.885 -7.717 -8.787 1.00 94.25 101 HIS A N 1
ATOM 774 C CA . HIS A 1 101 ? 3.068 -7.037 -9.300 1.00 94.25 101 HIS A CA 1
ATOM 775 C C . HIS A 1 101 ? 3.838 -7.921 -10.288 1.00 94.25 101 HIS A C 1
ATOM 777 O O . HIS A 1 101 ? 4.183 -7.471 -11.378 1.00 94.25 101 HIS A O 1
ATOM 783 N N . SER A 1 102 ? 3.996 -9.214 -9.978 1.00 93.38 102 SER A N 1
ATOM 784 C CA . SER A 1 102 ? 4.590 -10.180 -10.913 1.00 93.38 102 SER A CA 1
ATOM 785 C C . SER A 1 102 ? 3.772 -10.335 -12.195 1.00 93.38 102 SER A C 1
ATOM 787 O O . SER A 1 102 ? 4.353 -10.500 -13.264 1.00 93.38 102 SER A O 1
ATOM 789 N N . VAL A 1 103 ? 2.440 -10.287 -12.109 1.00 94.19 103 VAL A N 1
ATOM 790 C CA . VAL A 1 103 ? 1.570 -10.293 -13.294 1.00 94.19 103 VAL A CA 1
ATOM 791 C C . VAL A 1 103 ? 1.716 -8.992 -14.080 1.00 94.19 103 VAL A C 1
ATOM 79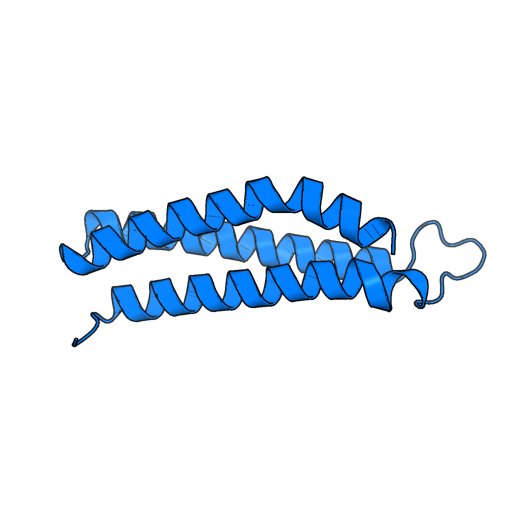3 O O . VAL A 1 103 ? 1.855 -9.055 -15.297 1.00 94.19 103 VAL A O 1
ATOM 796 N N . ALA A 1 104 ? 1.733 -7.838 -13.410 1.00 92.00 104 ALA A N 1
ATOM 797 C CA . ALA A 1 104 ? 1.914 -6.534 -14.044 1.00 92.00 104 ALA A CA 1
ATOM 798 C C . ALA A 1 104 ? 3.248 -6.442 -14.797 1.00 92.00 104 ALA A C 1
ATOM 800 O O . ALA A 1 104 ? 3.286 -5.910 -15.892 1.00 92.00 104 ALA A O 1
ATOM 801 N N . ALA A 1 105 ? 4.317 -7.034 -14.263 1.00 90.62 105 ALA A N 1
ATOM 802 C CA . ALA A 1 105 ? 5.632 -7.061 -14.900 1.00 90.62 105 ALA A CA 1
ATOM 803 C C . ALA A 1 105 ? 5.726 -7.929 -16.175 1.00 90.62 105 ALA A C 1
ATOM 805 O O . ALA A 1 105 ? 6.802 -7.998 -16.765 1.00 90.62 105 ALA A O 1
ATOM 806 N N . ARG A 1 106 ? 4.664 -8.657 -16.550 1.00 89.88 106 ARG A N 1
ATOM 807 C CA . ARG A 1 106 ? 4.618 -9.497 -17.765 1.00 89.88 106 ARG A CA 1
ATOM 808 C C . ARG A 1 1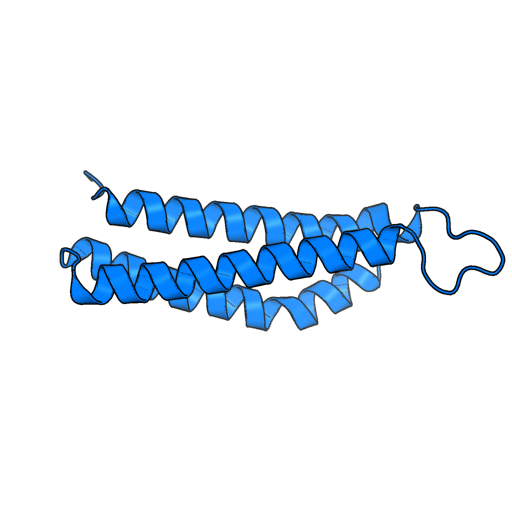06 ? 3.928 -8.822 -18.949 1.00 89.88 106 ARG A C 1
ATOM 810 O O . ARG A 1 106 ? 3.939 -9.406 -20.031 1.00 89.88 106 ARG A O 1
ATOM 817 N N . TRP A 1 107 ? 3.265 -7.698 -18.708 1.00 77.06 107 TRP A N 1
ATOM 818 C CA . TRP A 1 107 ? 2.654 -6.861 -19.736 1.00 77.06 107 TRP A CA 1
ATOM 819 C C . TRP A 1 107 ? 3.671 -5.830 -20.209 1.00 77.06 107 TRP A C 1
ATOM 821 O O . TRP A 1 107 ? 3.658 -5.564 -21.429 1.00 77.06 107 TRP A O 1
#

Mean predicted aligned error: 4.86 Å

Solvent-accessible surface area (backbone atoms only — not comparable to full-atom values): 5860 Å² total; per-residue (Å²): 132,89,75,52,71,66,36,52,52,45,50,50,51,50,52,51,52,49,52,51,52,52,46,51,39,47,39,48,34,72,42,41,83,78,47,74,61,60,90,94,53,95,65,36,64,44,56,56,52,51,51,53,52,50,52,51,52,51,51,50,47,52,50,51,49,53,49,25,55,52,32,54,76,76,40,57,76,70,31,30,55,44,25,54,50,44,48,55,50,51,51,49,51,58,67,45,41,62,61,50,44,59,54,21,67,73,93

Radius of gyration: 16.99 Å; Cα contacts (8 Å, |Δi|>4): 88; chains: 1; bounding box: 51×23×44 Å